Protein AF-A0A251T843-F1 (afdb_monomer_lite)

Radius of gyration: 15.07 Å; chains: 1; bounding box: 36×29×41 Å

Structure (mmCIF, N/CA/C/O backbone):
data_AF-A0A251T843-F1
#
_entry.id   AF-A0A251T843-F1
#
loop_
_atom_site.group_PDB
_atom_site.id
_atom_site.type_symbol
_atom_site.label_atom_id
_atom_site.label_alt_id
_atom_site.label_comp_id
_atom_site.label_asym_id
_atom_site.label_entity_id
_atom_site.label_seq_id
_atom_site.pdbx_PDB_ins_code
_atom_site.Cartn_x
_atom_site.Cartn_y
_atom_site.Cartn_z
_atom_site.occupancy
_atom_site.B_iso_or_equiv
_atom_site.auth_seq_id
_atom_site.auth_comp_id
_atom_site.auth_asym_id
_atom_site.auth_atom_id
_atom_site.pdbx_PDB_model_num
ATOM 1 N N . MET A 1 1 ? 3.925 3.955 -0.964 1.00 95.06 1 MET A N 1
ATOM 2 C CA . MET A 1 1 ? 3.621 4.874 -2.077 1.00 95.06 1 MET A CA 1
ATOM 3 C C . MET A 1 1 ? 2.248 4.526 -2.600 1.00 95.06 1 MET A C 1
ATOM 5 O O . MET A 1 1 ? 1.893 3.355 -2.558 1.00 95.06 1 MET A O 1
ATOM 9 N N . LEU A 1 2 ? 1.503 5.531 -3.048 1.00 96.19 2 LEU A N 1
ATOM 10 C CA . LEU A 1 2 ? 0.265 5.356 -3.796 1.00 96.19 2 LEU A CA 1
ATOM 11 C C . LEU A 1 2 ? 0.620 5.252 -5.278 1.00 96.19 2 LEU A C 1
ATOM 13 O O . LEU A 1 2 ? 1.320 6.125 -5.798 1.00 96.19 2 LEU A O 1
ATOM 17 N N . MET A 1 3 ? 0.162 4.190 -5.926 1.00 94.44 3 MET A N 1
ATOM 18 C CA . MET A 1 3 ? 0.389 3.922 -7.341 1.00 94.44 3 MET A CA 1
ATOM 19 C C . MET A 1 3 ? -0.922 4.087 -8.104 1.00 94.44 3 MET A C 1
ATOM 21 O O . MET A 1 3 ? -1.996 3.764 -7.587 1.00 94.44 3 MET A O 1
ATOM 25 N N . ARG A 1 4 ? -0.827 4.601 -9.331 1.00 92.88 4 ARG A N 1
ATOM 26 C CA . ARG A 1 4 ? -1.976 4.759 -10.220 1.00 92.88 4 ARG A CA 1
ATOM 27 C C . ARG A 1 4 ? -2.621 3.388 -10.484 1.00 92.88 4 ARG A C 1
ATOM 29 O O . ARG A 1 4 ? -1.892 2.458 -10.829 1.00 92.88 4 ARG A O 1
ATOM 36 N N . PRO A 1 5 ? -3.949 3.268 -10.338 1.00 88.88 5 PRO A N 1
ATOM 37 C CA . PRO A 1 5 ? -4.663 2.048 -10.687 1.00 88.88 5 PRO A CA 1
ATOM 38 C C . PRO A 1 5 ? -4.764 1.865 -12.207 1.00 88.88 5 PRO A C 1
ATOM 40 O O . PRO A 1 5 ? -4.646 2.834 -12.960 1.00 88.88 5 PRO A O 1
ATOM 43 N N . ALA A 1 6 ? -5.022 0.633 -12.657 1.00 81.62 6 ALA A N 1
ATOM 44 C CA . ALA A 1 6 ? -5.315 0.364 -14.068 1.00 81.62 6 ALA A CA 1
ATOM 45 C C . ALA A 1 6 ? -6.628 1.035 -14.513 1.00 81.62 6 ALA A C 1
ATOM 47 O O . ALA A 1 6 ? -6.707 1.623 -15.590 1.00 81.62 6 ALA A O 1
ATOM 48 N N . GLU A 1 7 ? -7.648 0.978 -13.655 1.00 83.94 7 GLU A N 1
ATOM 49 C CA . GLU A 1 7 ? -8.965 1.569 -13.887 1.00 83.94 7 GLU A CA 1
ATOM 50 C C . GLU A 1 7 ? -9.066 2.928 -13.190 1.00 83.94 7 GLU A C 1
ATOM 52 O O . GLU A 1 7 ? -8.748 3.050 -12.008 1.00 83.94 7 GLU A O 1
ATOM 57 N N . SER A 1 8 ? -9.530 3.962 -13.898 1.00 80.19 8 SER A N 1
ATOM 58 C CA . SER A 1 8 ? -9.520 5.347 -13.396 1.00 80.19 8 SER A CA 1
ATOM 59 C C . SER A 1 8 ? -10.353 5.576 -12.133 1.00 80.19 8 SER A C 1
ATOM 61 O O . SER A 1 8 ? -10.044 6.490 -11.372 1.00 80.19 8 SER A O 1
ATOM 63 N N . ASP A 1 9 ? -11.384 4.757 -11.917 1.00 86.25 9 ASP A N 1
ATOM 64 C CA . ASP A 1 9 ? -12.306 4.878 -10.781 1.00 86.25 9 ASP A CA 1
ATOM 65 C C . ASP A 1 9 ? -11.932 3.962 -9.603 1.00 86.25 9 ASP A C 1
ATOM 67 O O . ASP A 1 9 ? -12.551 4.028 -8.538 1.00 86.25 9 ASP A O 1
ATOM 71 N N . ALA A 1 10 ? -10.910 3.117 -9.766 1.00 86.31 10 ALA A N 1
ATOM 72 C CA . ALA A 1 10 ? -10.430 2.252 -8.700 1.00 86.31 10 ALA A CA 1
ATOM 73 C C . ALA A 1 10 ? -9.598 3.043 -7.669 1.00 86.31 10 ALA A C 1
ATOM 75 O O . ALA A 1 10 ? -8.981 4.065 -7.988 1.00 86.31 10 ALA A O 1
ATOM 76 N N . PRO A 1 11 ? -9.552 2.595 -6.402 1.00 89.56 11 PRO A N 1
ATOM 77 C CA . PRO A 1 11 ? -8.655 3.186 -5.419 1.00 89.56 11 PRO A CA 1
ATOM 78 C C . PRO A 1 11 ? -7.190 2.977 -5.824 1.00 89.56 11 PRO A C 1
ATOM 80 O O . PRO A 1 11 ? -6.825 1.930 -6.351 1.00 89.56 11 PRO A O 1
ATOM 83 N N . SER A 1 12 ? -6.326 3.946 -5.506 1.00 93.81 12 SER A N 1
ATOM 84 C CA . SER A 1 12 ? -4.881 3.798 -5.700 1.00 93.81 12 SER A CA 1
ATOM 85 C C . SER A 1 12 ? -4.341 2.563 -4.979 1.00 93.81 12 SER A C 1
ATOM 87 O O . SER A 1 12 ? -4.695 2.293 -3.819 1.00 93.81 12 SER A O 1
ATOM 89 N N . TYR A 1 13 ? -3.421 1.872 -5.647 1.00 94.75 13 TYR A N 1
ATOM 90 C CA . TYR A 1 13 ? -2.694 0.743 -5.081 1.00 94.75 13 TYR A CA 1
ATOM 91 C C . TYR A 1 13 ? -1.642 1.226 -4.088 1.00 94.75 13 TYR A C 1
ATOM 93 O O . TYR A 1 13 ? -1.126 2.344 -4.204 1.00 94.75 13 TYR A O 1
ATOM 101 N N . ILE A 1 14 ? -1.310 0.395 -3.101 1.00 97.00 14 ILE A N 1
ATOM 102 C CA . ILE A 1 14 ? -0.285 0.720 -2.110 1.00 97.00 14 ILE A CA 1
ATOM 103 C C . ILE A 1 14 ? 0.927 -0.172 -2.334 1.00 97.00 14 ILE A C 1
ATOM 105 O O . ILE A 1 14 ? 0.833 -1.391 -2.331 1.00 97.00 14 ILE A O 1
ATOM 109 N N . ALA A 1 15 ? 2.098 0.442 -2.468 1.00 96.62 15 ALA A N 1
ATOM 110 C CA . ALA A 1 15 ? 3.336 -0.290 -2.695 1.00 96.62 15 ALA A CA 1
ATOM 111 C C . ALA A 1 15 ? 4.473 0.185 -1.787 1.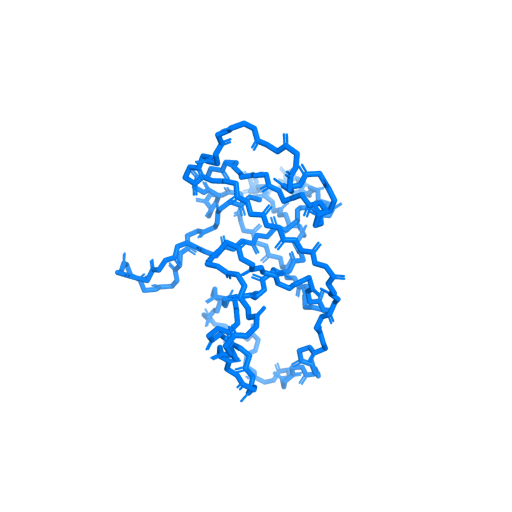00 96.62 15 ALA A C 1
ATOM 113 O O . ALA A 1 15 ? 4.613 1.380 -1.490 1.00 96.62 15 ALA A O 1
ATOM 114 N N . LYS A 1 16 ? 5.330 -0.747 -1.374 1.00 97.00 16 LYS A N 1
ATOM 115 C CA . LYS A 1 16 ? 6.631 -0.461 -0.769 1.00 97.00 16 LYS A CA 1
ATOM 116 C C . LYS A 1 16 ? 7.680 -0.387 -1.873 1.00 97.00 16 LYS A C 1
ATOM 118 O O . LYS A 1 16 ? 7.817 -1.321 -2.651 1.00 97.00 16 LYS A O 1
ATOM 123 N N . VAL A 1 17 ? 8.433 0.709 -1.936 1.00 95.62 17 VAL A N 1
ATOM 124 C CA . VAL A 1 17 ? 9.585 0.809 -2.844 1.00 95.62 17 VAL A CA 1
ATOM 125 C C . VAL A 1 17 ? 10.748 0.039 -2.227 1.00 95.62 17 VAL A C 1
ATOM 127 O O . VAL A 1 17 ? 11.149 0.333 -1.103 1.00 95.62 17 VAL A O 1
ATOM 130 N N . GLU A 1 18 ? 11.280 -0.931 -2.964 1.00 96.00 18 GLU A N 1
ATOM 131 C CA . GLU A 1 18 ? 12.420 -1.755 -2.547 1.00 96.00 18 GLU A CA 1
ATOM 132 C C . GLU A 1 18 ? 13.728 -1.251 -3.164 1.00 96.00 18 GLU A C 1
ATOM 134 O O . GLU A 1 18 ? 14.758 -1.198 -2.495 1.00 96.00 18 GLU A O 1
ATOM 139 N N . LYS A 1 19 ? 13.704 -0.851 -4.443 1.00 93.44 19 LYS A N 1
ATOM 140 C CA . LYS A 1 19 ? 14.898 -0.362 -5.143 1.00 93.44 19 LYS A CA 1
ATOM 141 C C . LYS A 1 19 ? 14.535 0.622 -6.250 1.00 93.44 19 LYS A C 1
ATOM 143 O O . LYS A 1 19 ? 13.604 0.371 -7.006 1.00 93.44 19 LYS A O 1
ATOM 148 N N . LEU A 1 20 ? 15.303 1.700 -6.376 1.00 91.50 20 LEU A N 1
ATOM 149 C CA . LEU A 1 20 ? 15.266 2.593 -7.537 1.00 91.50 20 LEU A CA 1
ATOM 150 C C . LEU A 1 20 ? 16.309 2.134 -8.563 1.00 91.50 20 LEU A C 1
ATOM 152 O O . LEU A 1 20 ? 17.419 1.751 -8.185 1.00 91.50 20 LEU A O 1
ATOM 156 N N . MET A 1 21 ? 15.955 2.167 -9.842 1.00 87.19 21 MET A N 1
ATOM 157 C CA . MET A 1 21 ? 16.834 1.845 -10.962 1.00 87.19 21 MET A CA 1
ATOM 158 C C . MET A 1 21 ? 16.747 2.985 -11.973 1.00 87.19 21 MET A C 1
ATOM 160 O O . MET A 1 21 ? 15.681 3.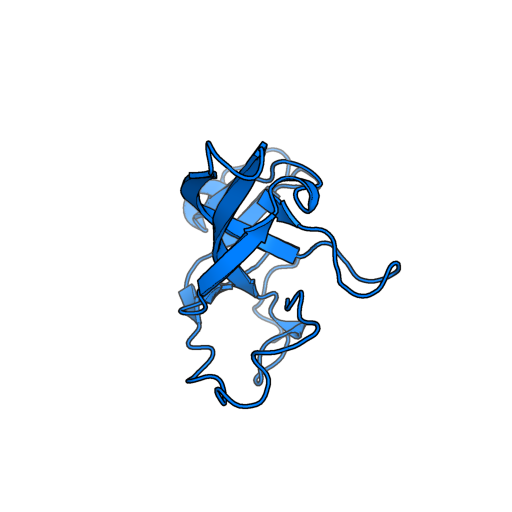247 -12.525 1.00 87.19 21 MET A O 1
ATOM 164 N N . ALA A 1 22 ? 17.858 3.688 -12.165 1.00 81.12 22 ALA A N 1
ATOM 165 C CA . ALA A 1 22 ? 17.992 4.660 -13.236 1.00 81.12 22 ALA A CA 1
ATOM 166 C C . ALA A 1 22 ? 18.583 3.944 -14.451 1.00 81.12 22 ALA A C 1
ATOM 168 O O . ALA A 1 22 ? 19.589 3.245 -14.310 1.00 81.12 22 ALA A O 1
ATOM 169 N N . ASP A 1 23 ? 17.934 4.091 -15.601 1.00 68.75 23 ASP A N 1
ATOM 170 C CA . ASP A 1 23 ? 18.509 3.717 -16.885 1.00 68.75 23 ASP A CA 1
ATOM 171 C C . ASP A 1 23 ? 19.065 4.982 -17.553 1.00 68.75 23 ASP A C 1
ATOM 173 O O . ASP A 1 23 ? 18.309 5.869 -17.963 1.00 68.75 23 ASP A O 1
ATOM 177 N N . ASP A 1 24 ? 20.395 5.081 -17.606 1.00 67.06 24 ASP A N 1
ATOM 178 C CA . ASP A 1 24 ? 21.103 6.214 -18.208 1.00 67.06 24 ASP A CA 1
ATOM 179 C C . ASP A 1 24 ? 20.900 6.278 -19.735 1.00 67.06 24 ASP A C 1
ATOM 181 O O . ASP A 1 24 ? 21.049 7.352 -20.320 1.00 67.06 24 ASP A O 1
ATOM 185 N N . GLU A 1 25 ? 20.532 5.169 -20.393 1.00 71.62 25 GLU A N 1
ATOM 186 C CA . GLU A 1 25 ? 20.319 5.135 -21.846 1.00 71.62 25 GLU A CA 1
ATOM 187 C C . GLU A 1 25 ? 18.902 5.571 -22.230 1.00 71.62 25 GLU A C 1
ATOM 189 O O . GLU A 1 25 ? 18.728 6.349 -23.169 1.00 71.62 25 GLU A O 1
ATOM 194 N N . ASN A 1 26 ? 17.887 5.113 -21.490 1.00 67.94 26 ASN A N 1
ATOM 195 C CA . ASN A 1 26 ? 16.484 5.350 -21.846 1.00 67.94 26 ASN A CA 1
ATOM 196 C C . ASN A 1 26 ? 15.855 6.566 -21.137 1.00 67.94 26 ASN A C 1
ATOM 198 O O . ASN A 1 26 ? 14.702 6.908 -21.396 1.00 67.94 26 ASN A O 1
ATOM 202 N N . SER A 1 27 ? 16.597 7.229 -20.236 1.00 75.38 27 SER A N 1
ATOM 203 C CA . SER A 1 27 ? 16.127 8.350 -19.394 1.00 75.38 27 SER A CA 1
ATOM 204 C C . SER A 1 27 ? 14.889 8.033 -18.537 1.00 75.38 27 SER A C 1
ATOM 206 O O . SER A 1 27 ? 14.291 8.936 -17.945 1.00 75.38 27 SER A O 1
ATOM 208 N N . GLU A 1 28 ? 14.495 6.762 -18.442 1.00 80.69 28 GLU A N 1
ATOM 209 C CA . GLU A 1 28 ? 13.370 6.318 -17.633 1.00 80.69 28 GLU A CA 1
ATOM 210 C C . GLU A 1 28 ? 13.871 5.783 -16.292 1.00 80.69 28 GLU A C 1
ATOM 212 O O . GLU A 1 28 ? 14.774 4.951 -16.205 1.00 80.69 28 GLU A O 1
ATOM 217 N N . THR A 1 29 ? 13.277 6.282 -15.210 1.00 89.38 29 THR A N 1
ATOM 218 C CA . THR A 1 29 ? 13.540 5.758 -13.871 1.00 89.38 29 THR A CA 1
ATOM 219 C C . THR A 1 29 ? 12.469 4.740 -13.516 1.00 89.38 29 THR A C 1
ATOM 221 O O . THR A 1 29 ? 11.285 5.080 -13.401 1.00 89.38 29 THR A O 1
ATOM 224 N N . MET A 1 30 ? 12.914 3.508 -13.288 1.00 90.69 30 MET A N 1
ATOM 225 C CA . MET A 1 30 ? 12.094 2.377 -12.878 1.00 90.69 30 MET A CA 1
ATOM 226 C C . MET A 1 30 ? 12.276 2.099 -11.387 1.00 90.69 30 MET A C 1
ATOM 228 O O . MET A 1 30 ? 13.311 2.392 -10.783 1.00 90.69 30 MET A O 1
ATOM 232 N N . VAL A 1 31 ? 11.264 1.508 -10.767 1.00 92.50 31 VAL A N 1
ATOM 233 C CA . VAL A 1 31 ? 11.264 1.167 -9.348 1.00 92.50 31 VAL A CA 1
ATOM 234 C C . VAL A 1 31 ? 10.835 -0.272 -9.163 1.00 92.50 31 VAL A C 1
ATOM 236 O O . VAL A 1 31 ? 9.803 -0.696 -9.676 1.00 92.50 31 VAL A O 1
ATOM 239 N N . ARG A 1 32 ? 11.618 -1.027 -8.394 1.00 93.81 32 ARG A N 1
ATOM 240 C CA . ARG A 1 32 ? 11.163 -2.308 -7.870 1.00 93.81 32 ARG A CA 1
ATOM 241 C C . ARG A 1 32 ? 10.268 -2.041 -6.678 1.00 93.81 32 ARG A C 1
ATOM 243 O O . ARG A 1 32 ? 10.702 -1.400 -5.713 1.00 93.81 32 ARG A O 1
ATOM 250 N N . VAL A 1 33 ? 9.056 -2.562 -6.734 1.00 95.00 33 VAL A N 1
ATOM 251 C CA . VAL A 1 33 ? 8.065 -2.433 -5.673 1.00 95.00 33 VAL A CA 1
ATOM 252 C C . VAL A 1 33 ? 7.655 -3.791 -5.124 1.00 95.00 33 VAL A C 1
ATOM 254 O O . VAL A 1 33 ? 7.845 -4.819 -5.771 1.00 95.00 33 VAL A O 1
ATOM 257 N N . ARG A 1 34 ? 7.113 -3.768 -3.908 1.00 95.75 34 ARG A N 1
ATOM 258 C CA . ARG A 1 34 ? 6.432 -4.877 -3.245 1.00 95.75 34 ARG A CA 1
ATOM 259 C C . ARG A 1 34 ? 5.012 -4.428 -2.900 1.00 95.75 34 ARG A C 1
ATOM 261 O O . ARG A 1 34 ? 4.855 -3.367 -2.284 1.00 95.75 34 ARG A O 1
ATOM 268 N N . TRP A 1 35 ? 4.002 -5.181 -3.318 1.00 95.62 35 TRP A N 1
ATOM 269 C CA . TRP A 1 35 ? 2.603 -4.753 -3.227 1.00 95.62 35 TRP A CA 1
ATOM 270 C C . TRP A 1 35 ? 2.003 -4.967 -1.836 1.00 95.62 35 TRP A C 1
ATOM 272 O O . TRP A 1 35 ? 2.343 -5.917 -1.122 1.00 95.62 35 TRP A O 1
ATOM 282 N N . TYR A 1 36 ? 1.096 -4.069 -1.454 1.00 96.94 36 TYR A N 1
ATOM 283 C CA . TYR A 1 36 ? 0.194 -4.257 -0.330 1.00 96.94 36 TYR A CA 1
ATOM 284 C C . TYR A 1 36 ? -1.232 -4.433 -0.833 1.00 96.94 36 TYR A C 1
ATOM 286 O O . TYR A 1 36 ? -1.776 -3.503 -1.421 1.00 96.94 36 TYR A O 1
ATOM 294 N N . TYR A 1 37 ? -1.860 -5.555 -0.495 1.00 95.00 37 TYR A N 1
ATOM 295 C CA . TYR A 1 37 ? -3.246 -5.815 -0.880 1.00 95.00 37 TYR A CA 1
ATOM 296 C C . TYR A 1 37 ? -4.195 -5.277 0.177 1.00 95.00 37 TYR A C 1
ATOM 298 O O . TYR A 1 37 ? -3.895 -5.305 1.380 1.00 95.00 37 TYR A O 1
ATOM 306 N N . ARG A 1 38 ? -5.369 -4.814 -0.246 1.00 94.56 38 ARG A N 1
ATOM 307 C CA . ARG A 1 38 ? -6.464 -4.578 0.691 1.00 94.56 38 ARG A CA 1
ATOM 308 C C . ARG A 1 38 ? -7.169 -5.910 0.968 1.00 94.56 38 ARG A C 1
ATOM 310 O O . ARG A 1 38 ? -7.105 -6.824 0.152 1.00 94.56 38 ARG A O 1
ATOM 317 N N . PRO A 1 39 ? -7.874 -6.047 2.101 1.00 93.62 39 PRO A N 1
ATOM 318 C CA . PRO A 1 39 ? -8.647 -7.250 2.388 1.00 93.62 39 PRO A CA 1
ATOM 319 C C . PRO A 1 39 ? -9.650 -7.643 1.300 1.00 93.62 39 PRO A C 1
ATOM 321 O O . PRO A 1 39 ? -9.901 -8.820 1.107 1.00 93.62 39 PRO A O 1
ATOM 324 N N . GLU A 1 40 ? -10.228 -6.677 0.594 1.00 92.19 40 GLU A N 1
ATOM 325 C CA . GLU A 1 40 ? -11.111 -6.905 -0.555 1.00 92.19 40 GLU A CA 1
ATOM 326 C C . GLU A 1 40 ? -10.417 -7.541 -1.767 1.00 92.19 40 GLU A C 1
ATOM 328 O O . GLU A 1 40 ? -11.103 -8.169 -2.569 1.00 92.19 40 GLU A O 1
ATOM 333 N N . ASP A 1 41 ? -9.092 -7.423 -1.872 1.00 89.06 41 ASP A N 1
ATOM 334 C CA . ASP A 1 41 ? -8.303 -7.953 -2.988 1.00 89.06 41 ASP A CA 1
ATOM 335 C C . ASP A 1 41 ? -7.773 -9.374 -2.707 1.00 89.06 41 ASP A C 1
ATOM 337 O O . ASP A 1 41 ? -7.196 -10.015 -3.586 1.00 89.06 41 ASP A O 1
ATOM 341 N N . THR A 1 42 ? -7.946 -9.893 -1.484 1.00 87.62 42 THR A N 1
ATOM 342 C CA . THR A 1 42 ? -7.537 -11.261 -1.139 1.00 87.62 42 THR A CA 1
ATOM 343 C C . THR A 1 42 ? -8.621 -12.274 -1.495 1.00 87.62 42 THR A C 1
ATOM 345 O O . THR A 1 42 ? -9.809 -11.957 -1.553 1.00 87.62 42 THR A O 1
ATOM 348 N N . VAL A 1 43 ? -8.228 -13.541 -1.666 1.00 87.06 43 VAL A N 1
ATOM 349 C CA . VAL A 1 43 ? -9.171 -14.644 -1.942 1.00 87.06 43 VAL A CA 1
ATOM 350 C C . VAL A 1 43 ? -10.208 -14.799 -0.822 1.00 87.06 43 VAL A C 1
ATOM 352 O O . VAL A 1 43 ? -11.356 -15.164 -1.064 1.00 87.06 43 VAL A O 1
ATOM 355 N N . GLU A 1 44 ? -9.803 -14.512 0.413 1.00 87.19 44 GLU A N 1
ATOM 356 C CA . GLU A 1 44 ? -10.639 -14.617 1.610 1.00 87.19 44 GLU A CA 1
ATOM 357 C C . GLU A 1 44 ? -11.603 -13.429 1.759 1.00 87.19 44 GLU A C 1
ATOM 359 O O . GLU A 1 44 ? -12.620 -13.532 2.451 1.00 87.19 44 GLU A O 1
ATOM 364 N N . GLY A 1 45 ? -11.299 -12.306 1.105 1.00 90.19 45 GLY A N 1
ATOM 365 C CA . GLY A 1 45 ? -12.071 -11.081 1.182 1.00 90.19 45 GLY A CA 1
ATOM 366 C C . GLY A 1 45 ? -12.023 -10.394 2.553 1.00 90.19 45 GLY A C 1
ATOM 367 O O . GLY A 1 45 ? -11.339 -10.779 3.511 1.00 90.19 45 GLY A O 1
ATOM 368 N N . ARG A 1 46 ? -12.810 -9.321 2.679 1.00 94.25 46 ARG A N 1
ATOM 369 C CA . ARG A 1 46 ? -12.867 -8.523 3.906 1.00 94.25 46 ARG A CA 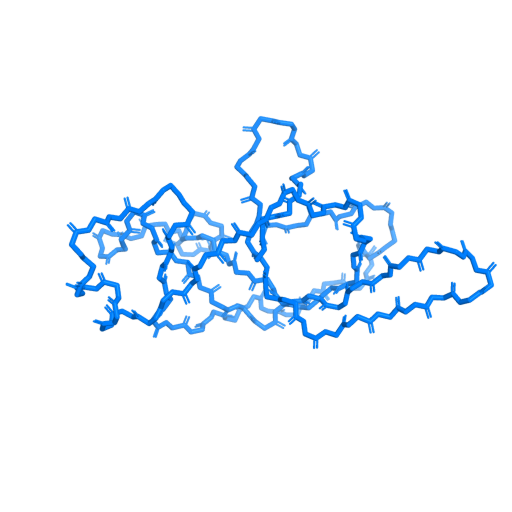1
ATOM 370 C C . ARG A 1 46 ? -13.689 -9.212 5.005 1.00 94.25 46 ARG A C 1
ATOM 372 O O . ARG A 1 46 ? -14.907 -9.082 5.065 1.00 94.25 46 ARG A O 1
ATOM 379 N N . GLY A 1 47 ? -13.000 -9.857 5.943 1.00 93.62 47 GLY A N 1
ATOM 380 C CA . GLY A 1 47 ? -13.558 -10.284 7.230 1.00 93.62 47 GLY A CA 1
ATOM 381 C C . GLY A 1 47 ? -13.955 -9.135 8.176 1.00 93.62 47 GLY A C 1
ATOM 382 O O . GLY A 1 47 ? -13.467 -8.009 8.076 1.00 93.62 47 GLY A O 1
ATOM 383 N N . THR A 1 48 ? -14.816 -9.435 9.154 1.00 94.19 48 THR A N 1
ATOM 384 C CA . THR A 1 48 ? -15.342 -8.463 10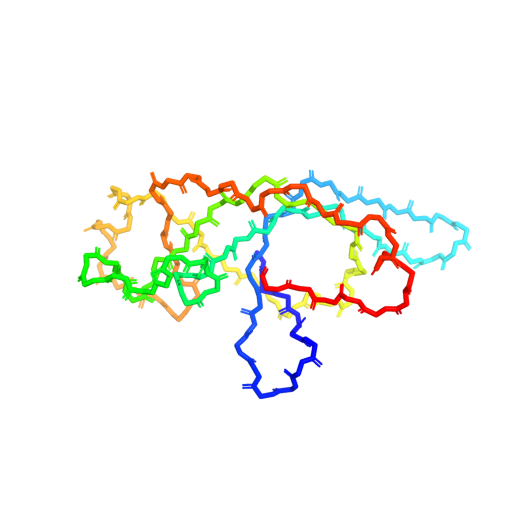.141 1.00 94.19 48 THR A CA 1
ATOM 385 C C . THR A 1 48 ? -14.293 -7.936 11.120 1.00 94.19 48 THR A C 1
ATOM 387 O O . THR A 1 48 ? -14.486 -6.887 11.730 1.00 94.19 48 THR A O 1
ATOM 390 N N . PHE A 1 49 ? -13.178 -8.651 11.275 1.00 93.19 49 PHE A N 1
ATOM 391 C CA . PHE A 1 49 ? -12.057 -8.266 12.133 1.00 93.19 49 PHE A CA 1
ATOM 392 C C . PHE A 1 49 ? -11.014 -7.401 11.410 1.00 93.19 49 PHE A C 1
ATOM 394 O O . PHE A 1 49 ? -10.018 -7.007 12.032 1.00 93.19 49 PHE A O 1
ATOM 401 N N . HIS A 1 50 ? -11.215 -7.117 10.117 1.00 95.56 50 HIS A N 1
ATOM 402 C CA . HIS A 1 50 ? -10.325 -6.258 9.349 1.00 95.56 50 HIS A CA 1
ATOM 403 C C . HIS A 1 50 ? -10.636 -4.778 9.564 1.00 95.56 50 HIS A C 1
ATOM 405 O O . HIS A 1 50 ? -11.780 -4.333 9.449 1.00 95.56 50 HIS A O 1
ATOM 411 N N . GLY A 1 51 ? -9.600 -3.988 9.833 1.00 94.75 51 GLY A N 1
ATOM 412 C CA . GLY A 1 51 ? -9.721 -2.540 9.953 1.00 94.75 51 GLY A CA 1
ATOM 413 C C . GLY A 1 51 ? -9.966 -1.861 8.603 1.00 94.75 51 GLY A C 1
ATOM 414 O O . GLY A 1 51 ? -9.538 -2.335 7.552 1.00 94.75 51 GLY A O 1
ATOM 415 N N . VAL A 1 52 ? -10.612 -0.694 8.621 1.00 94.88 52 VAL A N 1
ATOM 416 C CA . VAL A 1 52 ? -10.900 0.092 7.401 1.00 94.88 52 VAL A CA 1
ATOM 417 C C . VAL A 1 52 ? -9.619 0.508 6.663 1.00 94.88 52 VAL A C 1
ATOM 419 O O . VAL A 1 52 ? -9.590 0.537 5.439 1.00 94.88 52 VAL A O 1
ATOM 422 N N . LYS A 1 53 ? -8.546 0.803 7.407 1.00 97.00 53 LYS A N 1
ATOM 423 C CA . LYS A 1 53 ? -7.223 1.182 6.880 1.00 97.00 53 LYS A CA 1
ATOM 424 C C . LYS A 1 53 ? -6.218 0.019 6.869 1.00 97.00 53 LYS A C 1
ATOM 426 O O . LYS A 1 53 ? -5.014 0.253 6.774 1.00 97.00 53 LYS A O 1
ATOM 431 N N . GLU A 1 54 ? -6.700 -1.212 7.034 1.00 97.38 54 GLU A N 1
ATOM 432 C CA . GLU A 1 54 ? -5.854 -2.404 7.039 1.00 97.38 54 GLU A CA 1
ATOM 433 C C . GLU A 1 54 ? -5.456 -2.801 5.621 1.00 97.38 54 GLU A C 1
ATOM 435 O O . GLU A 1 54 ? -6.297 -2.801 4.722 1.00 97.38 54 GLU A O 1
ATOM 440 N N . ILE A 1 55 ? -4.180 -3.140 5.459 1.00 97.44 55 ILE A N 1
ATOM 441 C CA . ILE A 1 55 ? -3.578 -3.671 4.235 1.00 97.44 55 ILE A CA 1
ATOM 442 C C . ILE A 1 55 ? -2.571 -4.769 4.596 1.00 97.44 55 ILE A C 1
ATOM 444 O O . ILE A 1 55 ? -2.054 -4.797 5.718 1.00 97.44 55 ILE A O 1
ATOM 448 N N . PHE A 1 56 ? -2.260 -5.648 3.648 1.00 96.25 56 PHE A N 1
ATOM 449 C CA . PHE A 1 56 ? -1.386 -6.803 3.853 1.00 96.25 56 PHE A CA 1
ATOM 450 C C . PHE A 1 56 ? -0.163 -6.730 2.963 1.00 96.25 56 PHE A C 1
ATOM 452 O O . PHE A 1 56 ? -0.289 -6.589 1.752 1.00 96.25 56 PHE A O 1
ATOM 459 N N . LEU A 1 57 ? 1.026 -6.837 3.554 1.00 96.62 57 LEU A N 1
ATOM 460 C CA . LEU A 1 57 ? 2.254 -6.910 2.772 1.00 96.62 57 LEU A CA 1
ATOM 461 C C . LEU A 1 57 ? 2.307 -8.260 2.060 1.00 96.62 57 LEU A C 1
ATOM 463 O O . LEU A 1 57 ? 2.305 -9.294 2.721 1.00 96.62 57 LEU A O 1
ATOM 467 N N . THR A 1 58 ? 2.382 -8.262 0.737 1.00 95.62 58 THR A N 1
ATOM 468 C CA . THR A 1 58 ? 2.359 -9.512 -0.035 1.00 95.62 58 THR A CA 1
ATOM 469 C C . THR A 1 58 ? 3.759 -10.001 -0.382 1.00 95.62 58 THR A C 1
ATOM 471 O O . THR A 1 58 ? 4.714 -9.245 -0.256 1.00 95.62 58 THR A O 1
ATOM 474 N N . ASN A 1 59 ? 3.942 -11.239 -0.834 1.00 93.31 59 ASN A N 1
ATOM 475 C CA . ASN A 1 59 ? 5.177 -11.698 -1.499 1.00 93.31 59 ASN A CA 1
ATOM 476 C C . ASN A 1 59 ? 5.261 -11.286 -2.983 1.00 93.31 59 ASN A C 1
ATOM 478 O O . ASN A 1 59 ? 6.134 -11.768 -3.704 1.00 93.31 59 ASN A O 1
ATOM 482 N N . ASP A 1 60 ? 4.390 -10.379 -3.423 1.00 92.19 60 ASP A N 1
ATOM 483 C CA . ASP A 1 60 ? 4.274 -9.940 -4.800 1.00 92.19 60 ASP A CA 1
ATOM 484 C C . ASP A 1 60 ? 5.203 -8.748 -5.092 1.00 92.19 60 ASP A C 1
ATOM 486 O O . ASP A 1 60 ? 5.139 -7.701 -4.435 1.00 92.19 60 ASP A O 1
ATOM 490 N N . TYR A 1 61 ? 6.081 -8.917 -6.082 1.00 92.56 61 TYR A N 1
ATOM 491 C CA . TYR A 1 61 ? 7.041 -7.909 -6.522 1.00 92.56 61 TYR A CA 1
ATOM 492 C C . TYR A 1 61 ? 6.831 -7.557 -7.984 1.00 92.56 61 TYR A C 1
ATOM 494 O O . TYR A 1 61 ? 6.503 -8.412 -8.807 1.00 92.56 61 TYR A O 1
ATOM 502 N N . ASP A 1 62 ? 7.125 -6.305 -8.315 1.00 90.88 62 ASP A N 1
ATOM 503 C CA . ASP A 1 62 ? 6.986 -5.813 -9.678 1.00 90.88 62 ASP A CA 1
ATOM 504 C C . ASP A 1 62 ? 7.965 -4.674 -10.001 1.00 90.88 62 ASP A C 1
ATOM 506 O O . ASP A 1 62 ? 8.576 -4.081 -9.103 1.00 90.88 62 ASP A O 1
ATOM 510 N N . MET A 1 63 ? 8.119 -4.385 -11.291 1.00 90.88 63 MET A N 1
ATOM 511 C CA . MET A 1 63 ? 8.884 -3.276 -11.844 1.00 90.88 63 MET A CA 1
ATOM 512 C C . MET A 1 63 ? 7.934 -2.234 -12.424 1.00 90.88 63 MET A C 1
ATOM 514 O O . MET A 1 63 ? 7.215 -2.496 -13.378 1.00 90.88 63 MET A O 1
ATOM 518 N N . GLN A 1 64 ? 7.958 -1.031 -11.864 1.00 90.38 64 GLN A N 1
ATOM 519 C CA . GLN A 1 64 ? 7.029 0.035 -12.223 1.00 90.38 64 GLN A CA 1
ATOM 520 C C . GLN A 1 64 ? 7.773 1.305 -12.626 1.00 90.38 64 GLN A C 1
ATOM 522 O O . GLN A 1 64 ? 8.834 1.611 -12.081 1.00 90.38 64 GLN A O 1
ATOM 527 N N . SER A 1 65 ? 7.206 2.0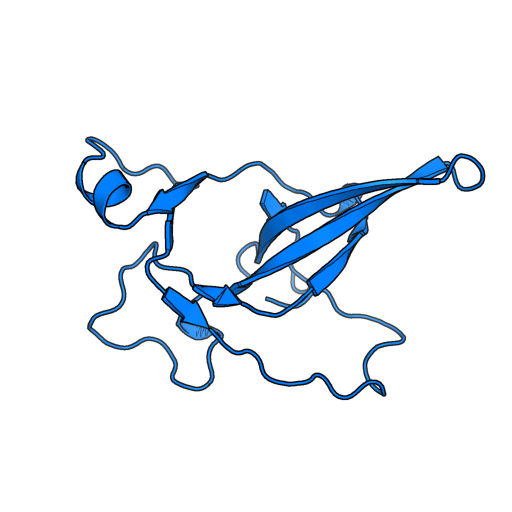74 -13.555 1.00 90.81 65 SER A N 1
ATOM 528 C CA . SER A 1 65 ? 7.724 3.406 -13.877 1.00 90.81 65 SER A CA 1
ATOM 529 C C . SER A 1 65 ? 7.462 4.360 -12.712 1.00 90.81 65 SER A C 1
ATOM 531 O O . SER A 1 65 ? 6.384 4.362 -12.110 1.00 90.81 65 SER A O 1
ATOM 533 N N . THR A 1 66 ? 8.427 5.224 -12.398 1.00 91.75 66 THR A N 1
ATOM 534 C CA . THR A 1 66 ? 8.242 6.291 -11.392 1.00 91.75 66 THR A CA 1
ATOM 535 C C . THR A 1 66 ? 7.058 7.211 -11.701 1.00 91.75 66 THR A C 1
ATOM 537 O O . THR A 1 66 ? 6.465 7.767 -10.778 1.00 91.75 66 THR A O 1
ATOM 540 N N . GLN A 1 67 ? 6.661 7.328 -12.971 1.00 91.44 67 GLN A N 1
ATOM 541 C CA . GLN A 1 67 ? 5.517 8.134 -13.409 1.00 91.44 67 GLN A CA 1
ATOM 542 C C . GLN A 1 67 ? 4.160 7.595 -12.922 1.00 91.44 67 GLN A C 1
ATOM 544 O O . GLN A 1 67 ? 3.157 8.318 -12.941 1.00 91.44 67 GLN A O 1
ATOM 549 N N . ALA A 1 68 ? 4.113 6.332 -12.491 1.00 91.12 68 ALA A N 1
ATOM 550 C CA . ALA A 1 68 ? 2.926 5.719 -11.907 1.00 91.12 68 ALA A CA 1
ATOM 551 C C . ALA A 1 68 ? 2.711 6.123 -10.437 1.00 91.12 68 ALA A C 1
ATOM 553 O O . ALA A 1 68 ? 1.624 5.909 -9.900 1.00 91.12 68 ALA A O 1
ATOM 554 N N . ILE A 1 69 ? 3.710 6.719 -9.775 1.00 93.50 69 ILE A N 1
ATOM 555 C CA . ILE A 1 69 ? 3.604 7.153 -8.379 1.00 93.50 69 ILE A CA 1
ATOM 556 C C . ILE A 1 69 ? 2.716 8.400 -8.307 1.00 93.50 69 ILE A C 1
ATOM 558 O O . ILE A 1 69 ? 3.051 9.455 -8.839 1.00 93.50 69 ILE A O 1
ATOM 562 N N . GLN A 1 70 ? 1.592 8.295 -7.600 1.00 94.81 70 GLN A N 1
ATOM 563 C CA . GLN A 1 70 ? 0.669 9.410 -7.364 1.00 94.81 70 GLN A CA 1
ATOM 564 C C . GLN A 1 70 ? 1.001 10.187 -6.087 1.00 94.81 70 GLN A C 1
ATOM 566 O O . GLN A 1 70 ? 0.699 11.373 -5.985 1.00 94.81 70 GLN A O 1
ATOM 571 N N . GLY A 1 71 ? 1.621 9.533 -5.101 1.00 95.44 71 GLY A N 1
ATOM 572 C CA . GLY A 1 71 ? 1.943 10.178 -3.835 1.00 95.44 71 GLY A CA 1
ATOM 573 C C . GLY A 1 71 ? 2.568 9.254 -2.798 1.00 95.44 71 GLY A C 1
ATOM 574 O O . GLY A 1 71 ? 2.761 8.052 -3.005 1.00 95.44 71 GLY A O 1
ATOM 575 N N . LYS A 1 72 ? 2.888 9.831 -1.641 1.00 96.44 72 LYS A N 1
ATOM 576 C CA . LYS A 1 72 ? 3.402 9.100 -0.481 1.00 96.44 72 LYS A CA 1
ATOM 577 C C . LYS A 1 72 ? 2.250 8.742 0.457 1.00 96.44 72 LYS A C 1
ATOM 579 O O . LYS A 1 72 ? 1.388 9.565 0.714 1.00 96.44 72 LYS A O 1
ATOM 584 N N . CYS A 1 73 ? 2.307 7.544 1.023 1.00 97.44 73 CYS A N 1
ATOM 585 C CA . CYS A 1 73 ? 1.465 7.113 2.137 1.00 97.44 73 CYS A CA 1
ATOM 586 C C . CYS A 1 73 ? 2.344 6.604 3.286 1.00 97.44 73 CYS A C 1
ATOM 588 O O . CYS A 1 73 ? 3.554 6.404 3.102 1.00 97.44 73 CYS A O 1
ATOM 590 N N . VAL A 1 74 ? 1.746 6.384 4.456 1.00 98.00 74 VAL A N 1
ATOM 591 C CA . VAL A 1 74 ? 2.422 5.806 5.622 1.00 98.00 74 VAL A CA 1
ATOM 592 C C . VAL A 1 74 ? 1.744 4.496 5.996 1.00 98.00 74 VAL A C 1
ATOM 594 O O . VAL A 1 74 ? 0.534 4.446 6.192 1.00 98.00 74 VAL A O 1
ATOM 597 N N . VAL A 1 75 ? 2.539 3.432 6.099 1.00 98.12 75 VAL A N 1
ATOM 598 C CA . VAL A 1 75 ? 2.079 2.129 6.582 1.00 98.12 75 VAL A CA 1
ATOM 599 C C . VAL A 1 75 ? 2.682 1.897 7.957 1.00 98.12 75 VAL A C 1
ATOM 601 O O . VAL A 1 75 ? 3.898 1.790 8.110 1.00 98.12 75 VAL A O 1
ATOM 604 N N . HIS A 1 76 ? 1.819 1.852 8.961 1.00 98.31 76 HIS A N 1
ATOM 605 C CA . HIS A 1 76 ? 2.177 1.659 10.358 1.00 98.31 76 HIS A CA 1
ATOM 606 C C . HIS A 1 76 ? 2.137 0.180 10.737 1.00 98.31 76 HIS A C 1
ATOM 608 O O . HIS A 1 76 ? 1.375 -0.608 10.173 1.00 98.31 76 HIS A O 1
ATOM 614 N N . THR A 1 77 ? 2.875 -0.188 11.782 1.00 97.75 77 THR A N 1
ATOM 615 C CA . THR A 1 77 ? 2.517 -1.392 12.547 1.00 97.75 77 THR A CA 1
ATOM 616 C C . THR A 1 77 ? 1.192 -1.158 13.278 1.00 97.75 77 THR A C 1
ATOM 618 O O . THR A 1 77 ? 0.864 -0.018 13.623 1.00 97.75 77 THR A O 1
ATOM 621 N N . LEU A 1 78 ? 0.450 -2.222 13.605 1.00 96.75 78 LEU A N 1
ATOM 622 C CA . LEU A 1 78 ? -0.794 -2.102 14.384 1.00 96.75 78 LEU A CA 1
ATOM 623 C C . LEU A 1 78 ? -0.603 -1.291 15.675 1.00 96.75 78 LEU A C 1
ATOM 625 O O . LEU A 1 78 ? -1.426 -0.441 16.006 1.00 96.75 78 LEU A O 1
ATOM 629 N N . GLN A 1 79 ? 0.501 -1.516 16.393 1.00 97.38 79 GLN A N 1
ATOM 630 C CA . GLN A 1 79 ? 0.767 -0.817 17.650 1.00 97.38 79 GLN A CA 1
ATOM 631 C C . GLN A 1 79 ? 1.001 0.688 17.449 1.00 97.38 79 GLN A C 1
ATOM 633 O O . GLN A 1 79 ? 0.579 1.482 18.287 1.00 97.38 79 GLN A O 1
ATOM 638 N N . GLN A 1 80 ? 1.680 1.091 16.373 1.00 98.00 80 GLN A N 1
ATOM 639 C CA . GLN A 1 80 ? 1.883 2.508 16.050 1.00 98.00 80 GLN A CA 1
ATOM 640 C C . GLN A 1 80 ? 0.573 3.162 15.618 1.00 98.00 80 GLN A C 1
ATOM 642 O O . GLN A 1 80 ? 0.241 4.237 16.111 1.00 98.00 80 GLN A O 1
ATOM 647 N N . TYR A 1 81 ? -0.201 2.475 14.775 1.00 97.88 81 TYR A N 1
ATOM 648 C CA . TYR A 1 81 ? -1.486 2.963 14.289 1.00 97.88 81 TYR A CA 1
ATOM 649 C C . TYR A 1 81 ? -2.474 3.230 15.433 1.00 97.88 81 TYR A C 1
ATOM 651 O O . TYR A 1 81 ? -3.075 4.297 15.499 1.00 97.88 81 TYR A O 1
ATOM 659 N N . MET A 1 82 ? -2.572 2.311 16.399 1.00 96.56 82 MET A N 1
ATOM 660 C CA . MET A 1 82 ? -3.441 2.454 17.579 1.00 96.56 82 MET A CA 1
ATOM 661 C C . MET A 1 82 ? -3.065 3.634 18.492 1.00 96.56 82 MET A C 1
ATOM 663 O O . MET A 1 82 ? -3.864 4.037 19.333 1.00 96.56 82 MET A O 1
ATOM 667 N N . LYS A 1 83 ? -1.853 4.186 18.355 1.00 97.81 83 LYS A N 1
ATOM 668 C CA . LYS A 1 83 ? -1.379 5.350 19.121 1.00 97.81 83 LYS A CA 1
ATOM 669 C C . LYS A 1 83 ? -1.608 6.677 18.393 1.00 97.81 83 LYS A C 1
ATOM 671 O O . LYS A 1 83 ? -1.336 7.729 18.973 1.00 97.81 83 LYS A O 1
ATOM 676 N N . LEU A 1 84 ? -2.066 6.659 17.139 1.00 96.94 84 LEU A N 1
ATOM 677 C CA . LEU A 1 84 ? -2.321 7.881 16.384 1.00 96.94 84 LEU A CA 1
ATOM 678 C C . LEU A 1 84 ? -3.485 8.653 17.007 1.00 96.94 84 LEU A C 1
ATOM 680 O O . LEU A 1 84 ? -4.574 8.123 17.208 1.00 96.94 84 LEU A O 1
ATOM 684 N N . LYS A 1 85 ? -3.262 9.943 17.275 1.00 97.00 85 LYS A N 1
ATOM 685 C CA . LYS A 1 85 ? -4.324 10.848 17.737 1.00 97.00 85 LYS A CA 1
ATOM 686 C C . LYS A 1 85 ? -5.340 11.141 16.629 1.00 97.00 85 LYS A C 1
ATOM 688 O O . LYS A 1 85 ? -6.520 11.312 16.912 1.00 97.00 85 LYS A O 1
ATOM 693 N N . TYR A 1 86 ? -4.866 11.201 15.385 1.00 96.31 86 TYR A N 1
ATOM 694 C CA . TYR A 1 86 ? -5.667 11.401 14.184 1.00 96.31 86 TYR A CA 1
ATOM 695 C C . TYR A 1 86 ? -5.137 10.488 13.084 1.00 96.31 86 TYR A C 1
ATOM 697 O O . TYR A 1 86 ? -3.925 10.390 12.904 1.00 96.31 86 TYR A O 1
ATOM 705 N N . VAL A 1 87 ? -6.049 9.839 12.366 1.00 96.94 87 VAL A N 1
ATOM 706 C CA . VAL A 1 87 ? -5.732 8.995 11.212 1.00 96.94 87 VAL A CA 1
ATOM 707 C C . VAL A 1 87 ? -5.942 9.828 9.953 1.00 96.94 87 VAL A C 1
ATOM 709 O O . VAL A 1 87 ? -7.058 10.284 9.695 1.00 96.94 87 VAL A O 1
ATOM 712 N N . GLY A 1 88 ? -4.877 10.047 9.189 1.00 96.69 88 GLY A N 1
ATOM 713 C CA . GLY A 1 88 ? -4.924 10.738 7.909 1.00 96.69 88 GLY A CA 1
ATOM 714 C C . GLY A 1 88 ? -5.541 9.894 6.795 1.00 96.69 88 GLY A C 1
ATOM 715 O O . GLY A 1 88 ? -5.779 8.690 6.921 1.00 96.69 88 GLY A O 1
ATOM 716 N N . VAL A 1 89 ? -5.794 10.538 5.655 1.00 95.81 89 VAL A N 1
ATOM 717 C CA . VAL A 1 89 ? -6.326 9.856 4.464 1.00 95.81 89 VAL A CA 1
ATOM 718 C C . VAL A 1 89 ? -5.359 8.792 3.937 1.00 95.81 89 VAL A C 1
ATOM 720 O O . VAL A 1 89 ? -5.813 7.705 3.575 1.00 95.81 89 VAL A O 1
ATOM 723 N N . ASP A 1 90 ? -4.054 9.055 4.042 1.00 96.88 90 ASP A N 1
ATOM 724 C CA . ASP A 1 90 ? -2.968 8.200 3.549 1.00 96.88 90 ASP A CA 1
ATOM 725 C C . ASP A 1 90 ? -2.243 7.421 4.662 1.00 96.88 90 ASP A C 1
ATOM 727 O O . ASP A 1 90 ? -1.129 6.930 4.456 1.00 96.88 90 ASP A O 1
ATOM 731 N N . ASP A 1 91 ? -2.864 7.311 5.841 1.00 97.75 91 ASP A N 1
ATOM 732 C CA . ASP A 1 91 ? -2.414 6.424 6.912 1.00 97.75 91 ASP A CA 1
ATOM 733 C C . ASP A 1 91 ? -3.072 5.049 6.778 1.00 97.75 91 ASP A C 1
ATOM 735 O O . ASP A 1 91 ? -4.299 4.915 6.745 1.00 97.75 91 ASP A O 1
ATOM 739 N N . TYR A 1 92 ? -2.233 4.022 6.760 1.00 98.25 92 TYR A N 1
ATOM 740 C CA . TYR A 1 92 ? -2.610 2.616 6.695 1.00 98.25 92 TYR A CA 1
ATOM 741 C C . TYR A 1 92 ? -1.912 1.834 7.800 1.00 98.25 92 TYR A C 1
ATOM 743 O O . TYR A 1 92 ? -0.924 2.296 8.373 1.00 98.25 92 TYR A O 1
ATOM 751 N N . PHE A 1 93 ? -2.374 0.623 8.089 1.00 98.44 93 PHE A N 1
ATOM 752 C CA . PHE A 1 93 ? -1.629 -0.283 8.955 1.00 98.44 93 PHE A CA 1
ATOM 753 C C . PHE A 1 93 ? -1.573 -1.693 8.393 1.00 98.44 93 PHE A C 1
ATOM 755 O O . PHE A 1 93 ? -2.486 -2.151 7.714 1.00 98.44 93 PHE A O 1
ATOM 762 N N . CYS A 1 94 ? -0.488 -2.378 8.727 1.00 97.94 94 CYS A N 1
ATOM 763 C CA . CYS A 1 94 ? -0.241 -3.761 8.366 1.00 97.94 94 CYS A CA 1
ATOM 764 C C . CYS A 1 94 ? 0.153 -4.527 9.631 1.00 97.94 94 CYS A C 1
ATOM 766 O O . CYS A 1 94 ? 0.978 -4.057 10.424 1.00 97.94 94 CYS A O 1
ATOM 768 N N . ARG A 1 95 ? -0.452 -5.699 9.843 1.00 96.19 95 ARG A N 1
ATOM 769 C CA . ARG A 1 95 ? -0.126 -6.589 10.974 1.00 96.19 95 ARG A CA 1
ATOM 770 C C . ARG A 1 95 ? 0.321 -7.989 10.569 1.00 96.19 95 ARG A C 1
ATOM 772 O O . ARG A 1 95 ? 0.954 -8.641 11.392 1.00 96.19 95 ARG A O 1
ATOM 779 N N . TYR A 1 96 ? 0.052 -8.406 9.331 1.00 89.94 96 TYR A N 1
ATOM 780 C CA . TYR A 1 96 ? 0.438 -9.710 8.790 1.00 89.94 96 TYR A CA 1
ATOM 781 C C . TYR A 1 96 ? 0.884 -9.591 7.331 1.00 89.94 96 TYR A C 1
ATOM 783 O O . TYR A 1 96 ? 0.539 -8.623 6.648 1.00 89.94 96 TYR A O 1
ATOM 791 N N . GLU A 1 97 ? 1.653 -10.578 6.881 1.00 93.44 97 GLU A N 1
ATOM 792 C CA . GLU A 1 97 ? 1.963 -10.774 5.465 1.00 93.44 97 GLU A CA 1
ATOM 793 C C . GLU A 1 97 ? 0.912 -11.687 4.821 1.00 93.44 97 GLU A C 1
ATOM 795 O O . GLU A 1 97 ? 0.327 -12.532 5.500 1.00 93.44 97 GLU A O 1
ATOM 800 N N . TYR A 1 98 ? 0.680 -11.508 3.524 1.00 92.88 98 TYR A N 1
ATOM 801 C CA . TYR A 1 98 ? -0.221 -12.325 2.714 1.00 92.88 98 TYR A CA 1
ATOM 802 C C . TYR A 1 98 ? 0.571 -13.031 1.608 1.00 92.88 98 TYR A C 1
ATOM 804 O O . TYR A 1 98 ? 1.411 -12.418 0.949 1.00 92.88 98 TYR A O 1
ATOM 812 N N . ASP A 1 99 ? 0.321 -14.321 1.408 1.00 92.31 99 ASP A N 1
ATOM 813 C CA . ASP A 1 99 ? 0.887 -15.063 0.284 1.00 92.31 99 ASP A CA 1
ATOM 814 C C . ASP A 1 99 ? -0.051 -14.920 -0.919 1.00 92.31 99 ASP A C 1
ATOM 816 O O . ASP A 1 99 ? -1.149 -15.476 -0.932 1.00 92.31 99 ASP A O 1
ATOM 820 N N . ALA A 1 100 ? 0.371 -14.140 -1.913 1.00 86.44 100 ALA A N 1
ATOM 821 C CA . ALA A 1 100 ? -0.374 -13.936 -3.150 1.00 86.44 100 ALA A CA 1
ATOM 822 C C . ALA A 1 100 ? -0.276 -15.138 -4.109 1.00 86.44 100 ALA A C 1
ATOM 824 O O . ALA A 1 100 ? -0.963 -15.160 -5.131 1.00 86.44 100 ALA A O 1
ATOM 825 N N . GLY A 1 101 ? 0.534 -16.147 -3.771 1.00 84.69 101 GLY A N 1
ATOM 826 C CA . GLY A 1 101 ? 0.820 -17.297 -4.616 1.00 84.69 101 GLY A CA 1
ATOM 827 C C . GLY A 1 101 ? 1.768 -16.971 -5.772 1.00 84.69 101 GLY A C 1
ATOM 828 O O . GLY A 1 101 ? 2.212 -15.839 -5.969 1.00 84.69 101 GLY A O 1
ATOM 829 N N . GLU A 1 102 ? 2.101 -17.998 -6.552 1.00 69.44 102 GLU A N 1
ATOM 830 C CA . GLU A 1 102 ? 2.895 -17.834 -7.769 1.00 69.44 102 GLU A CA 1
ATOM 831 C C . GLU A 1 102 ? 2.017 -17.321 -8.916 1.00 69.44 102 GLU A C 1
ATOM 833 O O . GLU A 1 102 ? 0.934 -17.846 -9.186 1.00 69.44 102 GLU A O 1
ATOM 838 N N . ARG A 1 103 ? 2.496 -16.289 -9.615 1.00 60.06 103 ARG A N 1
ATOM 839 C CA . ARG A 1 103 ? 1.846 -15.777 -10.825 1.00 60.06 103 ARG A CA 1
ATOM 840 C C . ARG A 1 103 ? 2.129 -16.701 -12.007 1.00 60.06 103 ARG A C 1
ATOM 842 O O . ARG A 1 103 ? 3.264 -17.133 -12.190 1.00 60.06 103 ARG A O 1
ATOM 849 N N . ASP A 1 104 ? 1.121 -16.926 -12.850 1.00 46.62 104 ASP A N 1
ATOM 850 C CA . ASP A 1 104 ? 1.320 -17.550 -14.160 1.00 46.62 104 ASP A CA 1
ATOM 851 C C . ASP A 1 104 ? 2.170 -16.612 -15.048 1.00 46.62 104 ASP A C 1
ATOM 853 O O . ASP A 1 104 ? 1.743 -15.484 -15.330 1.00 46.62 104 ASP A O 1
ATOM 857 N N . PRO A 1 105 ? 3.368 -17.038 -15.488 1.00 44.22 105 PRO A N 1
ATOM 858 C CA . PRO A 1 105 ? 4.273 -16.208 -16.279 1.00 44.22 105 PRO A CA 1
ATOM 859 C C . PRO A 1 105 ? 3.730 -15.835 -17.670 1.00 44.22 105 PRO A C 1
ATOM 861 O O . PRO A 1 105 ? 4.267 -14.920 -18.291 1.00 44.22 105 PRO A O 1
ATOM 864 N N . LEU A 1 106 ? 2.666 -16.477 -18.169 1.00 39.62 106 LEU A N 1
ATOM 865 C CA . LEU A 1 106 ? 2.089 -16.194 -19.493 1.00 39.62 106 LEU A CA 1
ATOM 866 C C . LEU A 1 106 ? 1.214 -14.929 -19.545 1.00 39.62 106 LEU A C 1
ATOM 868 O O . LEU A 1 106 ? 0.778 -14.535 -20.624 1.00 39.62 106 LEU A O 1
ATOM 872 N N . VAL A 1 107 ? 0.970 -14.275 -18.405 1.00 45.53 107 VAL A N 1
ATOM 873 C CA . VAL A 1 107 ? 0.206 -13.013 -18.305 1.00 45.53 107 VAL A CA 1
ATOM 874 C C . VAL A 1 107 ? 1.128 -11.805 -18.033 1.00 45.53 107 VAL A C 1
ATOM 876 O O . VAL A 1 107 ? 0.655 -10.710 -17.741 1.00 45.53 107 VAL A O 1
ATOM 879 N N . ALA A 1 108 ? 2.451 -11.997 -18.102 1.00 41.88 108 ALA A N 1
ATOM 880 C CA . ALA A 1 108 ? 3.455 -10.977 -17.780 1.00 41.88 108 ALA A CA 1
ATOM 881 C C . ALA A 1 108 ? 3.754 -9.989 -18.926 1.00 41.88 108 ALA A C 1
ATOM 883 O O . ALA A 1 108 ? 4.301 -8.919 -18.668 1.00 41.88 108 ALA A O 1
ATOM 884 N N . ASP A 1 109 ? 3.379 -10.314 -20.167 1.00 36.19 109 ASP A N 1
ATOM 885 C CA . ASP A 1 109 ? 3.551 -9.432 -21.324 1.00 36.19 109 ASP A CA 1
ATOM 886 C C . ASP A 1 109 ? 2.240 -8.704 -21.634 1.00 36.19 109 ASP A C 1
ATOM 888 O O . ASP A 1 109 ? 1.297 -9.284 -22.171 1.00 36.19 109 ASP A O 1
ATOM 892 N N . GLY A 1 110 ? 2.182 -7.411 -21.326 1.00 38.28 110 GLY A N 1
ATOM 893 C CA . GLY A 1 110 ? 1.264 -6.511 -22.023 1.00 38.28 110 GLY A CA 1
ATOM 894 C C . GLY A 1 110 ? 0.694 -5.399 -21.170 1.00 38.28 110 GLY A C 1
ATOM 895 O O . GLY A 1 110 ? 0.924 -4.236 -21.468 1.00 38.28 110 GLY A O 1
ATOM 896 N N . GLU A 1 111 ? -0.044 -5.715 -20.118 1.00 42.88 111 GLU A N 1
ATOM 897 C CA . GLU A 1 111 ? -0.768 -4.701 -19.351 1.00 42.88 111 GLU A CA 1
ATOM 898 C C . GLU A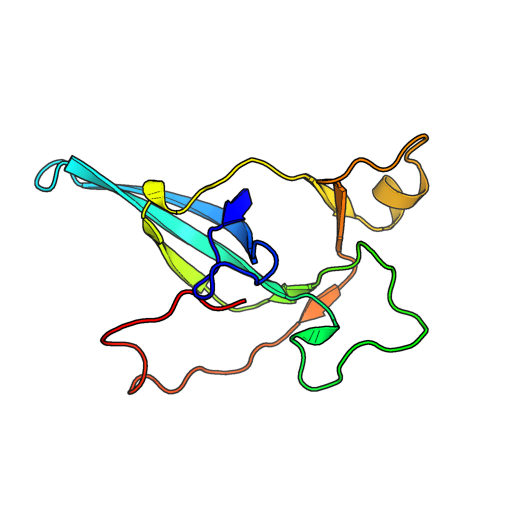 1 111 ? -1.056 -5.255 -17.968 1.00 42.88 111 GLU A C 1
ATOM 900 O O . GLU A 1 111 ? -1.966 -6.066 -17.840 1.00 42.88 111 GLU A O 1
ATOM 905 N N . ARG A 1 112 ? -0.322 -4.863 -16.922 1.00 48.97 112 ARG A N 1
ATOM 906 C CA . ARG A 1 112 ? -0.799 -5.117 -15.555 1.00 48.97 112 ARG A CA 1
ATOM 907 C C . ARG A 1 112 ? -0.176 -4.170 -14.539 1.00 48.97 112 ARG A C 1
ATOM 909 O O . ARG A 1 112 ? 0.925 -4.370 -14.047 1.00 48.97 112 ARG A O 1
ATOM 916 N N . PHE A 1 113 ? -0.953 -3.149 -14.202 1.00 56.59 113 PHE A N 1
ATOM 917 C CA . PHE A 1 113 ? -0.940 -2.561 -12.870 1.00 56.59 113 PHE A CA 1
ATOM 918 C C . PHE A 1 113 ? -1.886 -3.428 -12.038 1.00 56.59 113 PHE A C 1
ATOM 920 O O . PHE A 1 113 ? -3.075 -3.472 -12.354 1.00 56.59 113 PHE A O 1
ATOM 927 N N . THR A 1 114 ? -1.386 -4.170 -11.052 1.00 53.03 114 THR A N 1
ATOM 928 C CA . THR A 1 114 ? -2.246 -4.997 -10.186 1.00 53.03 114 THR A CA 1
ATOM 929 C C . THR A 1 114 ? -2.312 -4.470 -8.752 1.00 53.03 114 THR A C 1
ATOM 931 O O . THR A 1 114 ? -1.351 -3.819 -8.334 1.00 53.03 114 THR A O 1
ATOM 934 N N . PRO A 1 115 ? -3.430 -4.744 -8.042 1.00 46.28 115 PRO A N 1
ATOM 935 C CA . PRO A 1 115 ? -3.733 -4.241 -6.698 1.00 46.28 115 PRO A CA 1
ATOM 936 C C . PRO A 1 115 ? -2.768 -4.650 -5.603 1.00 46.28 115 PRO A C 1
ATOM 938 O O . PRO A 1 115 ? -2.123 -5.698 -5.791 1.00 46.28 115 PRO A O 1
#

Organism: Helianthus annuus (NCBI:txid4232)

pLDDT: mean 86.8, std 16.07, range [36.19, 98.44]

InterPro domains:
  IPR001025 Bromo adjacent homology (BAH) domain [PF01426] (2-100)
  IPR001025 Bromo adjacent homology (BAH) domain [PS51038] (1-109)
  IPR001025 Bromo adjacent homology (BAH) domain [SM00439] (2-109)
  IPR043151 Bromo adjacent homology (BAH) domain superfamily [G3DSA:2.30.30.490] (1-105)

Foldseek 3Di:
DFFAAPDNPDGTWDWDFDDWDQDPVPRWIKTKIWGKADQCQDPNRDDPPADPQEIAGEPDIDIGTPVRDPDDADEAEPVVVVPDPDADPRYHYYHYHDYPDDDDVVVVPDDDPDD

Sequence (115 aa):
MLMRPAESDAPSYIAKVEKLMADDENSETMVRVRWYYRPEDTVEGRGTFHGVKEIFLTNDYDMQSTQAIQGKCVVHTLQQYMKLKYVGVDDYFCRYEYDAGERDPLVADGERFTP

Secondary structure (DSSP, 8-state):
-EE--SSTTSPPEEEEEEEEEE-TTT-PEEEEEEEEE-GGGSTT---TT--TTB-EEEEEEEEEEGGGEEE--EEEEHHHHTT-SS--TTEEEE-SEE---PPPGGG-SS-----